Protein AF-A0A917JS46-F1 (afdb_monomer_lite)

pLDDT: mean 71.63, std 17.54, range [36.78, 89.88]

InterPro domains:
  IPR000089 Biotin/lipoyl attachment [PF00364] (4-41)
  IPR011053 Single hybrid motif [SSF51230] (2-51)

Organism: NCBI:txid1642821

Structure (mmCIF, N/CA/C/O backbone):
data_AF-A0A917JS46-F1
#
_entry.id   AF-A0A917JS46-F1
#
loop_
_atom_site.group_PDB
_atom_site.id
_atom_site.type_symbol
_atom_site.label_atom_id
_atom_site.label_alt_id
_atom_site.label_comp_id
_atom_site.label_asym_id
_atom_site.label_entity_id
_atom_site.label_seq_id
_atom_site.pdbx_PDB_ins_code
_atom_site.Cartn_x
_atom_site.Cartn_y
_atom_site.Cartn_z
_atom_site.occupancy
_atom_site.B_iso_or_equiv
_atom_site.auth_seq_id
_atom_site.auth_comp_id
_atom_site.auth_asym_id
_atom_site.auth_atom_id
_atom_site.pdbx_PDB_model_num
ATOM 1 N N . MET A 1 1 ? 7.913 5.251 2.363 1.00 74.62 1 MET A N 1
ATOM 2 C CA . MET A 1 1 ? 7.720 5.331 3.818 1.00 74.62 1 MET A CA 1
ATOM 3 C C . MET A 1 1 ? 6.358 5.941 4.016 1.00 74.62 1 MET A C 1
ATOM 5 O O . MET A 1 1 ? 6.039 6.873 3.285 1.00 74.62 1 MET A O 1
ATOM 9 N N . PHE A 1 2 ? 5.569 5.366 4.907 1.00 81.94 2 PHE A N 1
ATOM 10 C CA . PHE A 1 2 ? 4.264 5.888 5.284 1.00 81.94 2 PHE A CA 1
ATOM 11 C C . PHE A 1 2 ? 4.051 5.631 6.773 1.00 81.94 2 PHE A C 1
ATOM 13 O O . PHE A 1 2 ? 4.657 4.714 7.335 1.00 81.94 2 PHE A O 1
ATOM 20 N N . ASP A 1 3 ? 3.201 6.444 7.383 1.00 88.75 3 ASP A N 1
ATOM 21 C CA . ASP A 1 3 ? 2.870 6.352 8.797 1.00 88.75 3 ASP A CA 1
ATOM 22 C C . ASP A 1 3 ? 1.533 5.631 8.963 1.00 88.75 3 ASP A C 1
ATOM 24 O O . ASP A 1 3 ? 0.614 5.800 8.162 1.00 88.75 3 ASP A O 1
ATOM 28 N N . VAL A 1 4 ? 1.435 4.796 9.995 1.00 88.25 4 VAL A N 1
ATOM 29 C CA . VAL A 1 4 ? 0.211 4.081 10.356 1.00 88.25 4 V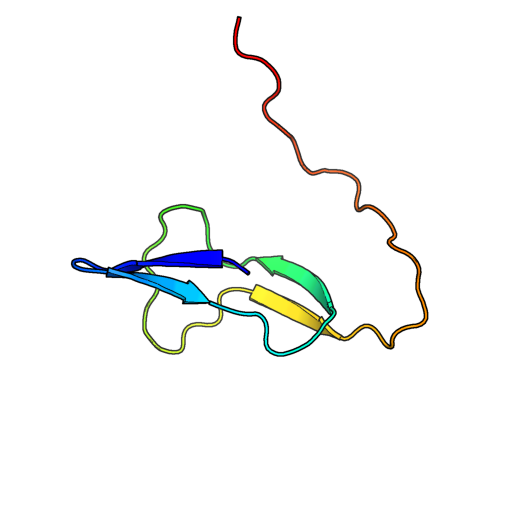AL A CA 1
ATOM 30 C C . VAL A 1 4 ? -0.211 4.509 11.746 1.00 88.25 4 VAL A C 1
ATOM 32 O O . VAL A 1 4 ? 0.499 4.284 12.731 1.00 88.25 4 VAL A O 1
ATOM 35 N N . GLU A 1 5 ? -1.398 5.096 11.833 1.00 89.88 5 GLU A N 1
ATOM 36 C CA . GLU A 1 5 ? -2.005 5.445 13.106 1.00 89.88 5 GLU A CA 1
ATOM 37 C C . GLU A 1 5 ? -2.667 4.216 13.730 1.00 89.88 5 GLU A C 1
ATOM 39 O O . GLU A 1 5 ? -3.618 3.640 13.204 1.00 89.88 5 GLU A O 1
ATOM 44 N N . THR A 1 6 ? -2.174 3.801 14.894 1.00 85.56 6 THR A N 1
ATOM 45 C CA . THR A 1 6 ? -2.885 2.850 15.753 1.00 85.56 6 THR A CA 1
ATOM 46 C C . THR A 1 6 ? -3.522 3.600 16.918 1.00 85.56 6 THR A C 1
ATOM 48 O O . THR A 1 6 ? -3.100 4.699 17.269 1.00 85.56 6 THR A O 1
ATOM 51 N N . ASN A 1 7 ? -4.497 2.980 17.592 1.00 86.38 7 ASN A N 1
ATOM 52 C CA . ASN A 1 7 ? -5.265 3.581 18.697 1.00 86.38 7 ASN A CA 1
ATOM 53 C C . ASN A 1 7 ? -4.405 4.219 19.813 1.00 86.38 7 ASN A C 1
ATOM 55 O O . ASN A 1 7 ? -4.905 5.022 20.596 1.00 86.38 7 ASN A O 1
ATOM 59 N N . LYS A 1 8 ? -3.125 3.845 19.922 1.00 84.12 8 LYS A N 1
ATOM 60 C CA . LYS A 1 8 ? -2.220 4.357 20.958 1.00 84.12 8 LYS A CA 1
ATOM 61 C C . LYS A 1 8 ? -0.881 4.876 20.444 1.00 84.12 8 LYS A C 1
ATOM 63 O O . LYS A 1 8 ? -0.192 5.547 21.207 1.00 84.12 8 LYS A O 1
ATOM 68 N N . VAL A 1 9 ? -0.475 4.527 19.225 1.00 89.06 9 VAL A N 1
ATOM 69 C CA . VAL A 1 9 ? 0.878 4.791 18.714 1.00 89.06 9 VAL A CA 1
ATOM 70 C C . VAL A 1 9 ? 0.827 5.000 17.206 1.00 89.06 9 VAL A C 1
ATOM 72 O O . VAL A 1 9 ? 0.187 4.222 16.502 1.00 89.06 9 VAL A O 1
ATOM 75 N N . VAL A 1 10 ? 1.545 6.001 16.709 1.00 88.12 10 VAL A N 1
ATOM 76 C CA . VAL A 1 10 ? 1.824 6.141 15.277 1.00 88.12 10 VAL A CA 1
ATOM 77 C C . VAL A 1 10 ? 3.125 5.412 14.978 1.00 88.12 10 VAL A C 1
ATOM 79 O O . VAL A 1 10 ? 4.129 5.632 15.660 1.00 88.12 10 VAL A O 1
ATOM 82 N N . ILE A 1 11 ? 3.085 4.500 14.014 1.00 87.06 11 ILE A N 1
ATOM 83 C CA . ILE A 1 11 ? 4.231 3.677 13.636 1.00 87.06 11 ILE A CA 1
ATOM 84 C C . ILE A 1 11 ? 4.630 4.030 12.211 1.00 87.06 11 ILE A C 1
ATOM 86 O O . ILE A 1 11 ? 3.802 4.031 11.307 1.00 87.06 11 ILE A O 1
ATOM 90 N N . GLU A 1 12 ? 5.918 4.269 12.016 1.00 84.75 12 GLU A N 1
ATOM 91 C CA . GLU A 1 12 ? 6.519 4.442 10.701 1.00 84.75 12 GLU A CA 1
ATOM 92 C C . GLU A 1 12 ? 6.772 3.075 10.050 1.00 84.75 12 GLU A C 1
ATOM 94 O O . GLU A 1 12 ? 7.446 2.208 10.620 1.00 84.75 12 GLU A O 1
ATOM 99 N N . VAL A 1 13 ? 6.274 2.891 8.827 1.00 85.31 13 VAL A N 1
ATOM 100 C CA . VAL A 1 13 ? 6.558 1.712 8.007 1.00 85.31 13 VAL A CA 1
ATOM 101 C C . VAL A 1 13 ? 7.581 2.070 6.931 1.00 85.31 13 VAL A C 1
ATOM 103 O O . VAL A 1 13 ? 7.348 2.866 6.010 1.00 85.31 13 VAL A O 1
ATOM 106 N N . ILE A 1 14 ? 8.750 1.443 7.047 1.00 84.38 14 ILE A N 1
ATOM 107 C CA . ILE A 1 14 ? 9.888 1.644 6.151 1.00 84.38 14 ILE A CA 1
ATOM 108 C C . ILE A 1 14 ? 9.770 0.684 4.960 1.00 84.38 14 ILE A C 1
ATOM 110 O O . ILE A 1 14 ? 9.416 -0.484 5.112 1.00 84.38 14 ILE A O 1
ATOM 114 N N . ALA A 1 15 ? 10.080 1.175 3.757 1.00 83.56 15 ALA A N 1
ATOM 115 C CA . ALA A 1 15 ? 10.129 0.327 2.570 1.00 83.56 15 ALA A CA 1
ATOM 116 C C . ALA A 1 15 ? 11.314 -0.655 2.666 1.00 83.56 15 ALA A C 1
ATOM 118 O O . ALA A 1 15 ? 12.416 -0.225 3.012 1.00 83.56 15 ALA A O 1
ATOM 119 N N . PRO A 1 16 ? 11.130 -1.943 2.327 1.00 80.31 16 PRO A N 1
ATOM 120 C CA . PRO A 1 16 ? 12.184 -2.945 2.475 1.00 80.31 16 PRO A CA 1
ATOM 121 C C . PRO A 1 16 ? 13.369 -2.696 1.533 1.00 80.31 16 PRO A C 1
ATOM 123 O O . PRO A 1 16 ? 14.511 -2.878 1.939 1.00 80.31 16 PRO A O 1
ATOM 126 N N . ASN A 1 17 ? 13.101 -2.232 0.306 1.00 80.25 17 ASN A N 1
ATOM 127 C CA . ASN A 1 17 ? 14.095 -1.994 -0.741 1.00 80.25 17 ASN A CA 1
ATOM 128 C C . ASN A 1 17 ? 13.851 -0.653 -1.452 1.00 80.25 17 ASN A C 1
ATOM 130 O O . ASN A 1 17 ? 12.759 -0.080 -1.402 1.00 80.25 17 ASN A O 1
ATOM 134 N N . ARG A 1 18 ? 14.878 -0.149 -2.148 1.00 76.44 18 ARG A N 1
ATOM 135 C CA . ARG A 1 18 ? 14.776 1.066 -2.969 1.00 76.44 18 ARG A CA 1
ATOM 136 C C . ARG A 1 18 ? 14.075 0.743 -4.292 1.00 76.44 18 ARG A C 1
ATOM 138 O O . ARG A 1 18 ? 14.540 -0.094 -5.058 1.00 76.44 18 ARG A O 1
ATOM 145 N N . GLY A 1 19 ? 12.989 1.447 -4.588 1.00 77.88 19 GLY A N 1
ATOM 146 C CA . GLY A 1 19 ? 12.182 1.187 -5.777 1.00 77.88 19 GLY A CA 1
ATOM 147 C C . GLY A 1 19 ? 11.279 2.353 -6.159 1.00 77.88 19 GLY A C 1
ATOM 148 O O . GLY A 1 19 ? 11.334 3.419 -5.544 1.00 77.88 19 GLY A O 1
ATOM 149 N N . ILE A 1 20 ? 10.463 2.147 -7.192 1.00 83.25 20 ILE A N 1
ATOM 150 C CA . ILE A 1 20 ? 9.371 3.054 -7.569 1.00 83.25 20 ILE A CA 1
ATOM 151 C C . ILE A 1 20 ? 8.045 2.404 -7.186 1.00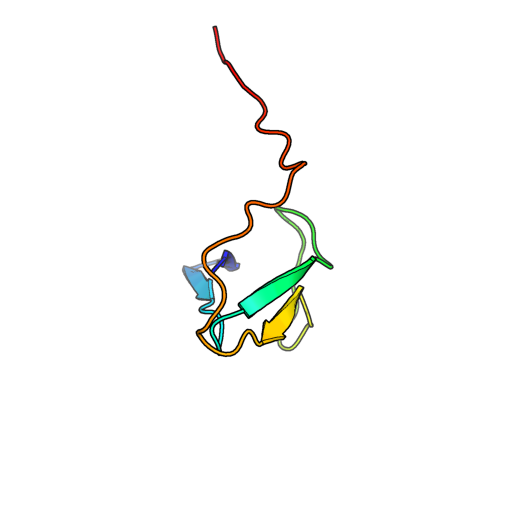 83.25 20 ILE A C 1
ATOM 153 O O . ILE A 1 20 ? 7.869 1.199 -7.358 1.00 83.25 20 ILE A O 1
ATOM 157 N N . VAL A 1 21 ? 7.125 3.213 -6.666 1.00 84.44 21 VAL A N 1
ATOM 158 C CA . VAL A 1 21 ? 5.756 2.791 -6.368 1.00 84.44 21 VAL A CA 1
ATOM 159 C C . VAL A 1 21 ? 5.016 2.557 -7.680 1.00 84.44 21 VAL A C 1
ATOM 161 O O . VAL A 1 21 ? 4.842 3.492 -8.457 1.00 84.44 21 VAL A O 1
ATOM 164 N N . GLU A 1 22 ? 4.605 1.319 -7.939 1.00 83.69 22 GLU A N 1
ATOM 165 C CA . GLU A 1 22 ? 3.816 0.988 -9.133 1.00 83.69 22 GLU A CA 1
ATOM 166 C C . GLU A 1 22 ? 2.326 1.190 -8.892 1.00 83.69 22 GLU A C 1
ATOM 168 O O . GLU A 1 22 ? 1.610 1.663 -9.771 1.00 83.69 22 GLU A O 1
ATOM 173 N N . ASN A 1 23 ? 1.857 0.806 -7.705 1.00 80.94 23 ASN A N 1
ATOM 174 C CA . ASN A 1 23 ? 0.453 0.888 -7.340 1.00 80.94 23 ASN A CA 1
ATOM 175 C C . ASN A 1 23 ? 0.300 1.010 -5.820 1.00 80.94 23 ASN A C 1
ATOM 177 O O . ASN A 1 23 ? 0.988 0.308 -5.075 1.00 80.94 23 ASN A O 1
ATOM 181 N N . ILE A 1 24 ? -0.615 1.873 -5.385 1.00 86.31 24 ILE A N 1
ATOM 182 C CA . ILE A 1 24 ? -1.044 2.021 -3.993 1.00 86.31 24 ILE A CA 1
ATOM 183 C C . ILE A 1 24 ? -2.476 1.493 -3.926 1.00 86.31 24 ILE A C 1
ATOM 185 O O . ILE A 1 24 ? -3.325 1.899 -4.713 1.00 86.31 24 ILE A O 1
ATOM 189 N N . GLN A 1 25 ? -2.724 0.548 -3.025 1.00 83.88 25 GLN A N 1
ATOM 190 C CA . GLN A 1 25 ? -3.993 -0.184 -2.935 1.00 83.88 25 GLN A CA 1
ATOM 191 C C . GLN A 1 25 ? -4.879 0.282 -1.773 1.00 83.88 25 GLN A C 1
ATOM 193 O O . GLN A 1 25 ? -5.894 -0.350 -1.499 1.00 83.88 25 GLN A O 1
ATOM 198 N N . ILE A 1 26 ? -4.480 1.357 -1.095 1.00 84.00 26 ILE A N 1
ATOM 199 C CA . ILE A 1 26 ? -5.163 1.950 0.055 1.00 84.00 26 ILE A CA 1
ATOM 200 C C . ILE A 1 26 ? -5.254 3.466 -0.128 1.00 84.00 26 ILE A C 1
ATOM 202 O O . ILE A 1 26 ? -4.413 4.060 -0.808 1.00 84.00 26 ILE A O 1
ATOM 206 N N . GLU A 1 27 ? -6.259 4.089 0.473 1.00 84.94 27 GLU A N 1
ATOM 207 C CA . GLU A 1 27 ? -6.379 5.549 0.529 1.00 84.94 27 GLU A CA 1
ATOM 208 C C . GLU A 1 27 ? -5.849 6.087 1.868 1.00 84.94 27 GLU A C 1
ATOM 210 O O . GLU A 1 27 ? -5.616 5.331 2.815 1.00 84.94 27 GLU A O 1
ATOM 215 N N . GLU A 1 28 ? -5.619 7.401 1.936 1.00 82.62 28 GLU A N 1
ATOM 216 C CA . GLU A 1 28 ? -5.337 8.073 3.208 1.00 82.62 28 GLU A CA 1
ATOM 217 C C . GLU A 1 28 ? -6.534 7.869 4.156 1.00 82.62 28 GLU A C 1
ATOM 219 O O . GLU A 1 28 ? -7.684 7.927 3.724 1.00 82.62 28 GLU A O 1
ATOM 224 N N . ASP A 1 29 ? -6.254 7.585 5.431 1.00 82.25 29 ASP A N 1
ATOM 225 C CA . ASP A 1 29 ? -7.235 7.251 6.480 1.00 82.25 29 ASP A CA 1
ATOM 226 C C . ASP A 1 29 ? -7.967 5.894 6.343 1.00 82.25 29 ASP A C 1
ATOM 228 O O . ASP A 1 29 ? -8.915 5.627 7.090 1.00 82.25 29 ASP A O 1
ATOM 232 N N . ASP A 1 30 ? -7.529 4.998 5.447 1.00 85.12 30 ASP A N 1
ATOM 233 C CA . ASP A 1 30 ? -8.109 3.651 5.335 1.00 85.12 30 ASP A CA 1
ATOM 234 C C . ASP A 1 30 ? -7.665 2.703 6.471 1.00 85.12 30 ASP A C 1
ATOM 236 O O . ASP A 1 30 ? -6.546 2.765 6.996 1.00 85.12 30 ASP A O 1
ATOM 240 N N . PHE A 1 31 ? -8.548 1.775 6.851 1.00 84.50 31 PHE A N 1
ATOM 241 C CA . PHE A 1 31 ? -8.273 0.789 7.894 1.00 84.50 31 PHE A CA 1
ATOM 242 C C . PHE A 1 31 ? -7.443 -0.369 7.343 1.00 84.50 31 PHE A C 1
ATOM 244 O O . PHE A 1 31 ? -7.938 -1.229 6.616 1.00 84.50 31 PHE A O 1
ATOM 251 N N . VAL A 1 32 ? -6.189 -0.446 7.779 1.00 82.69 32 VAL A N 1
ATOM 252 C CA . VAL A 1 32 ? -5.275 -1.535 7.419 1.00 82.69 32 VAL A CA 1
ATOM 253 C C . VAL A 1 32 ? -5.273 -2.646 8.471 1.00 82.69 32 VAL A C 1
ATOM 255 O O . VAL A 1 32 ? -5.230 -2.388 9.676 1.00 82.69 32 VAL A O 1
ATOM 258 N N . VAL A 1 33 ? -5.300 -3.907 8.027 1.00 85.69 33 VAL A N 1
ATOM 259 C CA . VAL A 1 33 ? -5.097 -5.073 8.906 1.00 85.69 33 VAL A CA 1
ATOM 260 C C . VAL A 1 33 ? -3.644 -5.546 8.884 1.00 85.69 33 VAL A C 1
ATOM 262 O O . VAL A 1 33 ? -2.884 -5.258 7.958 1.00 85.69 33 VAL A O 1
ATOM 265 N N . SER A 1 34 ? -3.241 -6.304 9.907 1.00 77.12 34 SER A N 1
ATOM 266 C CA . SER A 1 34 ? -1.919 -6.932 9.932 1.00 77.12 34 SER A CA 1
ATOM 267 C C . SER A 1 34 ? -1.718 -7.814 8.697 1.00 77.12 34 SER A C 1
ATOM 269 O O . SER A 1 34 ? -2.598 -8.609 8.374 1.00 77.12 34 SER A O 1
ATOM 271 N N . GLU A 1 35 ? -0.551 -7.697 8.056 1.00 78.25 35 GLU A N 1
ATOM 272 C CA . GLU A 1 35 ? -0.135 -8.476 6.872 1.00 78.25 35 GLU A CA 1
ATOM 273 C C . GLU A 1 35 ? -0.863 -8.137 5.554 1.00 78.25 35 GLU A C 1
ATOM 275 O O . GLU A 1 35 ? -0.662 -8.811 4.544 1.00 78.25 35 GLU A O 1
ATOM 280 N N . GLN A 1 36 ? -1.661 -7.066 5.515 1.00 81.62 36 GLN A N 1
ATOM 281 C CA . GLN A 1 36 ? -2.263 -6.575 4.274 1.00 81.62 36 GLN A CA 1
ATOM 282 C C . GLN A 1 36 ? -1.216 -5.950 3.339 1.00 81.62 36 GLN A C 1
ATOM 284 O O . GLN 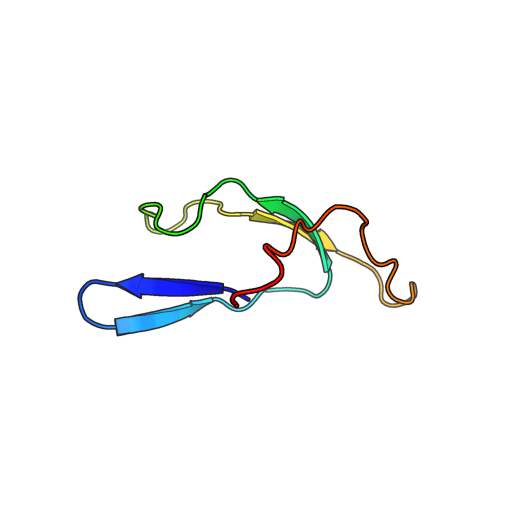A 1 36 ? -0.355 -5.176 3.760 1.00 81.62 36 GLN A O 1
ATOM 289 N N . VAL A 1 37 ? -1.330 -6.241 2.040 1.00 82.94 37 VAL A N 1
ATOM 290 C CA . VAL A 1 37 ? -0.545 -5.561 1.003 1.00 82.94 37 VAL A CA 1
ATOM 291 C C . VAL A 1 37 ? -1.153 -4.187 0.747 1.00 82.94 37 VAL A C 1
ATOM 293 O O . VAL A 1 37 ? -2.309 -4.076 0.349 1.00 82.94 37 VAL A O 1
ATOM 296 N N . VAL A 1 38 ? -0.364 -3.143 0.988 1.00 85.62 38 VAL A N 1
ATOM 297 C CA . VAL A 1 38 ? -0.793 -1.743 0.840 1.00 85.62 38 VAL A CA 1
ATOM 298 C C . VAL A 1 38 ? -0.243 -1.084 -0.423 1.00 85.62 38 VAL A C 1
ATOM 300 O O . VAL A 1 38 ? -0.841 -0.155 -0.962 1.00 85.62 38 VAL A O 1
ATOM 303 N N . MET A 1 39 ? 0.900 -1.561 -0.920 1.00 85.19 39 MET A N 1
ATOM 304 C CA . MET A 1 39 ? 1.540 -1.021 -2.113 1.00 85.19 39 MET A CA 1
ATOM 305 C C . MET A 1 39 ? 2.463 -2.045 -2.769 1.00 85.19 39 MET A C 1
ATOM 307 O O . MET A 1 39 ? 3.095 -2.851 -2.084 1.00 85.19 39 MET A O 1
ATOM 311 N N . ASN A 1 40 ? 2.598 -1.942 -4.090 1.00 83.88 40 ASN A N 1
ATOM 312 C CA . ASN A 1 40 ? 3.601 -2.674 -4.854 1.00 83.88 40 ASN A CA 1
ATOM 313 C C . ASN A 1 40 ? 4.776 -1.757 -5.196 1.00 83.88 40 ASN A C 1
ATOM 315 O O . ASN A 1 40 ? 4.601 -0.632 -5.678 1.00 83.88 40 ASN A O 1
ATOM 319 N N . LEU A 1 41 ? 5.979 -2.26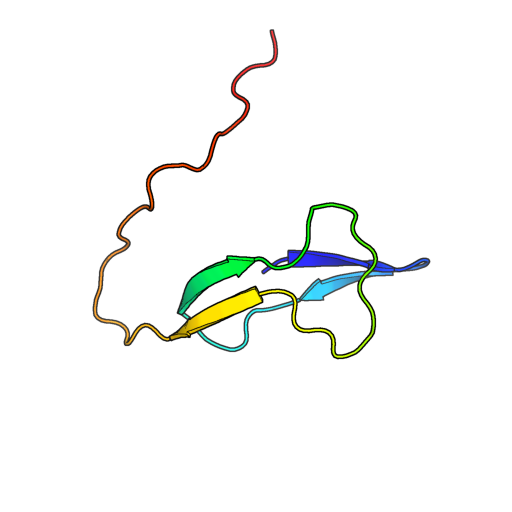6 -4.944 1.00 81.94 41 LEU A N 1
ATOM 320 C CA . LEU A 1 41 ? 7.241 -1.602 -5.237 1.00 81.94 41 LEU A CA 1
ATOM 321 C C . LEU A 1 41 ? 7.958 -2.373 -6.344 1.00 81.94 41 LEU A C 1
ATOM 323 O O . LEU A 1 41 ? 8.202 -3.570 -6.207 1.00 81.94 41 LEU A O 1
ATOM 327 N N . CYS A 1 42 ? 8.345 -1.674 -7.407 1.00 80.00 42 CYS A N 1
ATOM 328 C CA . CYS A 1 42 ? 9.269 -2.200 -8.404 1.00 80.00 42 CYS A CA 1
ATOM 329 C C . CYS A 1 42 ? 10.693 -1.880 -7.969 1.00 80.00 42 CYS A C 1
ATOM 331 O O . CYS A 1 42 ? 11.054 -0.703 -7.831 1.00 80.00 42 CYS A O 1
ATOM 333 N N . GLU A 1 43 ? 11.500 -2.912 -7.736 1.00 72.38 43 GLU A N 1
ATOM 334 C CA . GLU A 1 43 ? 12.916 -2.743 -7.429 1.00 72.38 43 GLU A CA 1
ATOM 335 C C . GLU A 1 43 ? 13.620 -2.081 -8.614 1.00 72.38 43 GLU A C 1
ATOM 337 O O . GLU A 1 43 ? 13.568 -2.556 -9.748 1.00 72.38 43 GLU A O 1
ATOM 342 N N . LYS A 1 44 ? 14.286 -0.954 -8.351 1.00 59.25 44 LYS A N 1
ATOM 343 C CA . LYS A 1 44 ? 15.184 -0.348 -9.330 1.00 59.25 44 LYS A CA 1
ATOM 344 C C . LYS A 1 44 ? 16.616 -0.633 -8.921 1.00 59.25 44 LYS A C 1
ATOM 346 O O . LYS A 1 44 ? 17.099 -0.067 -7.940 1.00 59.25 44 LYS A O 1
ATOM 351 N N . ASP A 1 45 ? 17.302 -1.427 -9.740 1.00 53.56 45 ASP A N 1
ATOM 352 C CA . ASP A 1 45 ? 18.761 -1.442 -9.779 1.00 53.56 45 ASP A CA 1
ATOM 35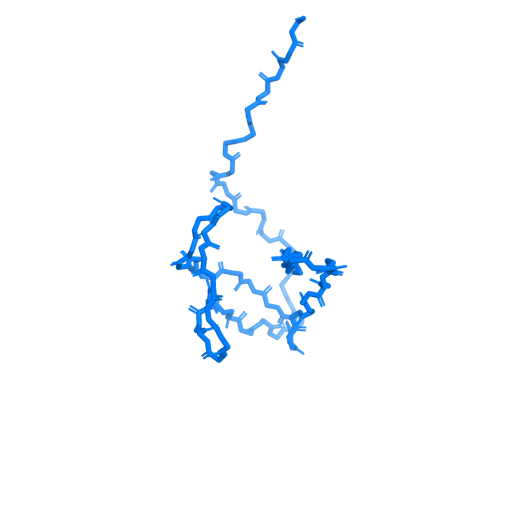3 C C . ASP A 1 45 ? 19.270 0.001 -9.910 1.00 53.56 45 ASP A C 1
ATOM 355 O O . ASP A 1 45 ? 18.694 0.831 -10.624 1.00 53.56 45 ASP A O 1
ATOM 359 N N . ALA A 1 46 ? 20.317 0.328 -9.159 1.00 49.12 46 ALA A N 1
ATOM 360 C CA . ALA A 1 46 ? 20.721 1.687 -8.799 1.00 49.12 46 ALA A CA 1
ATOM 361 C C . ALA A 1 46 ? 21.290 2.559 -9.949 1.00 49.12 46 ALA A C 1
ATOM 363 O O . ALA A 1 46 ? 22.159 3.394 -9.707 1.00 49.12 46 ALA A O 1
ATOM 364 N N . SER A 1 47 ? 20.819 2.417 -11.193 1.00 44.97 47 SER A N 1
ATOM 365 C CA . SER A 1 47 ? 21.364 3.111 -12.370 1.00 44.97 47 SER A CA 1
ATOM 366 C C . SER A 1 47 ? 20.403 4.064 -13.092 1.00 44.97 47 SER A C 1
ATOM 368 O O . SER A 1 47 ? 20.718 4.496 -14.201 1.00 44.97 47 SER A O 1
ATOM 370 N N . TYR A 1 48 ? 19.249 4.422 -12.522 1.00 42.75 48 TYR A N 1
ATOM 371 C CA . TYR A 1 48 ? 18.369 5.419 -13.145 1.00 42.75 48 TYR A CA 1
ATOM 372 C C . TYR A 1 48 ? 18.143 6.616 -12.222 1.00 42.75 48 TYR A C 1
ATOM 374 O O . TYR A 1 48 ? 17.465 6.514 -11.198 1.00 42.75 48 TYR A O 1
ATOM 382 N N . ALA A 1 49 ? 18.732 7.757 -12.596 1.00 44.16 49 ALA A N 1
ATOM 383 C CA . ALA A 1 49 ? 18.423 9.059 -12.020 1.00 44.16 49 ALA A CA 1
ATOM 384 C C . ALA A 1 49 ? 16.907 9.299 -12.087 1.00 44.16 49 ALA A C 1
ATOM 386 O O . ALA A 1 49 ? 16.260 8.934 -13.068 1.00 44.16 49 ALA A O 1
ATOM 387 N N . ALA A 1 50 ? 16.352 9.854 -11.010 1.00 46.47 50 ALA A N 1
ATOM 388 C CA . ALA A 1 50 ? 14.921 10.012 -10.784 1.00 46.47 50 A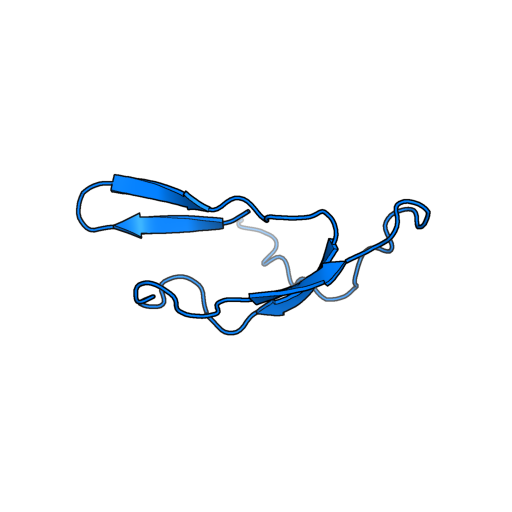LA A CA 1
ATOM 389 C C . ALA A 1 50 ? 14.178 10.543 -12.024 1.00 46.47 50 ALA A C 1
ATOM 391 O O . ALA A 1 50 ? 14.279 11.719 -12.370 1.00 46.47 50 ALA A O 1
ATOM 392 N N . ALA A 1 51 ? 13.395 9.677 -12.671 1.00 45.41 51 ALA A N 1
ATOM 393 C CA . ALA A 1 51 ? 12.313 10.128 -13.527 1.00 45.41 51 ALA A CA 1
ATOM 394 C C . ALA A 1 51 ? 11.164 10.517 -12.600 1.00 45.41 51 ALA A C 1
ATOM 396 O O . ALA A 1 51 ? 10.523 9.651 -12.009 1.00 45.41 51 ALA A O 1
ATOM 397 N N . VAL A 1 52 ? 10.971 11.823 -12.440 1.00 50.09 52 VAL A N 1
ATOM 398 C CA . VAL A 1 52 ? 9.807 12.427 -11.788 1.00 50.09 52 VAL A CA 1
ATOM 399 C C . VAL A 1 52 ? 8.544 11.923 -12.505 1.00 50.09 52 VAL A C 1
ATOM 401 O O . VAL A 1 52 ? 8.398 12.207 -13.699 1.00 50.09 52 VAL A O 1
ATOM 404 N N . PRO A 1 53 ? 7.645 11.165 -11.850 1.00 45.88 53 PRO A N 1
ATOM 405 C CA . PRO A 1 53 ? 6.354 10.836 -12.437 1.00 45.88 53 PRO A CA 1
ATOM 406 C C . PRO A 1 53 ? 5.495 12.104 -12.476 1.00 45.88 53 PRO A C 1
ATOM 408 O O . PRO A 1 53 ? 5.330 12.789 -11.467 1.00 45.88 53 PRO A O 1
ATOM 411 N N . LYS A 1 54 ? 4.984 12.432 -13.666 1.00 51.16 54 LYS A N 1
ATOM 412 C CA . LYS A 1 54 ? 3.909 13.412 -13.854 1.00 51.16 54 LYS A CA 1
ATOM 413 C C . LYS A 1 54 ? 2.613 12.834 -13.271 1.00 51.16 54 LYS A C 1
ATOM 415 O O . LYS A 1 54 ? 2.392 11.636 -13.405 1.00 51.16 54 LYS A O 1
ATOM 420 N N . ASP A 1 55 ? 1.803 13.713 -12.679 1.00 47.94 55 ASP A N 1
ATOM 421 C CA . ASP A 1 55 ? 0.492 13.478 -12.040 1.00 47.94 55 ASP A CA 1
ATOM 422 C C . ASP A 1 55 ? 0.477 13.134 -10.539 1.00 47.94 55 ASP A C 1
ATOM 424 O O . ASP A 1 55 ? -0.302 12.305 -10.081 1.00 47.94 55 ASP A O 1
ATOM 428 N N . VAL A 1 56 ? 1.239 13.879 -9.730 1.00 44.16 56 VAL A N 1
ATOM 429 C CA . VAL A 1 56 ? 0.811 14.171 -8.350 1.00 44.16 56 VAL A CA 1
ATOM 430 C C . VAL A 1 56 ? 0.110 15.529 -8.370 1.00 44.16 56 VAL A C 1
ATOM 432 O O . VAL A 1 56 ? 0.755 16.568 -8.518 1.00 44.16 56 VAL A O 1
ATOM 435 N N . LYS A 1 57 ? -1.226 15.532 -8.283 1.00 39.47 57 LYS A N 1
ATOM 436 C CA . LYS A 1 57 ? -2.017 16.749 -8.049 1.00 39.47 57 LYS A CA 1
ATOM 437 C C . LYS A 1 57 ? -1.752 17.219 -6.619 1.00 39.47 57 LYS A C 1
ATOM 439 O O . LYS A 1 57 ? -2.461 16.842 -5.693 1.00 39.47 57 LYS A O 1
ATOM 444 N N . TYR A 1 58 ? -0.729 18.047 -6.446 1.00 41.09 58 TYR A N 1
ATOM 445 C CA . TYR A 1 58 ? -0.625 18.891 -5.265 1.00 41.09 58 TYR A CA 1
ATOM 446 C C . TYR A 1 58 ? -1.796 19.869 -5.306 1.00 41.09 58 TYR A C 1
ATOM 448 O O . TYR A 1 58 ? -1.980 20.606 -6.276 1.00 41.09 58 TYR A O 1
ATOM 456 N N . ILE A 1 59 ? -2.634 19.814 -4.279 1.00 47.69 59 ILE A N 1
ATOM 457 C CA . ILE A 1 59 ? -3.702 20.776 -4.045 1.00 47.69 59 ILE A CA 1
ATOM 458 C C . ILE A 1 59 ? -2.991 22.073 -3.641 1.00 47.69 59 ILE A C 1
ATOM 460 O O . ILE A 1 59 ? -2.711 22.308 -2.469 1.00 47.69 59 ILE A O 1
ATOM 464 N N . GLU A 1 60 ? -2.558 22.854 -4.628 1.00 49.44 60 GLU A N 1
ATOM 465 C CA . GLU A 1 60 ? -1.856 24.106 -4.384 1.00 49.44 60 GLU A CA 1
ATOM 466 C C . GLU A 1 60 ? -2.837 25.192 -3.925 1.00 49.44 60 GLU A C 1
ATOM 468 O O . GLU A 1 60 ? -3.802 25.537 -4.607 1.00 49.44 60 GLU A O 1
ATOM 473 N N . THR A 1 61 ? -2.480 25.756 -2.770 1.00 36.78 61 THR A N 1
ATOM 474 C CA . THR A 1 61 ? -2.685 27.157 -2.391 1.00 36.78 61 THR A CA 1
ATOM 475 C C . THR A 1 61 ? -3.997 27.496 -1.685 1.00 36.78 61 THR A C 1
ATOM 477 O O . THR A 1 61 ? -4.978 27.962 -2.259 1.00 36.78 61 THR A O 1
ATOM 480 N N . ILE A 1 62 ? -3.911 27.370 -0.359 1.00 45.97 62 ILE A N 1
ATOM 481 C CA . ILE A 1 62 ? -4.496 28.304 0.608 1.00 45.97 62 ILE A CA 1
ATOM 482 C C . ILE A 1 62 ? -4.145 29.743 0.195 1.00 45.97 62 ILE A C 1
ATOM 484 O O . ILE A 1 62 ? -2.968 30.070 0.021 1.00 45.97 62 ILE A O 1
ATOM 488 N N . ILE A 1 63 ? -5.176 30.580 0.069 1.00 47.41 63 ILE A N 1
ATOM 489 C CA . ILE A 1 63 ? -5.099 32.022 0.340 1.00 47.41 63 ILE A CA 1
ATOM 490 C C . ILE A 1 63 ? -5.555 32.214 1.784 1.00 47.41 63 ILE A C 1
ATOM 492 O O . ILE A 1 63 ? -6.568 31.571 2.148 1.00 47.41 63 ILE A O 1
#

Radius of gyration: 14.7 Å; chains: 1; bounding box: 30×40×35 Å

Secondary structure (DSSP, 8-state):
-EEEE-SS-EEEE--SS-EEEEEE-S-TT--PPTT---EEEEE--TT------S---------

Foldseek 3Di:
DDWDDDPVDIDDDDDPADFDWPDAPDDPPDDDDPPDDGTDGDHDDPPDDDPDDPDPPDPDDDD

Sequence (63 aa):
MFDVETNKVVIEVIAPNRGIVENIQIEEDDFVVSEQVVMNLCEKDASYAAAVPKDVKYIETII